Protein AF-A0A9X1SCF2-F1 (afdb_monomer)

Nearest PDB structures (foldseek):
  8i5z-assembly1_A  TM=4.585E-01  e=1.591E+00  Thermodesulfatator indicus DSM 15286
  4zgs-assembly1_B  TM=4.248E-01  e=1.297E+00  Chlamydomonas reinhardtii
  2ch2-assembly2_C  TM=5.578E-01  e=2.745E+00  Anopheles gambiae
  2dld-assembly1_B  TM=4.118E-01  e=4.422E+00  Lactobacillus helveticus

Secondary structure (DSSP, 8-state):
----------------S--HHHHHHHHHT---SS---PPPTT---EEEE-SS-HHHHHHHHHHHHTT-EEEE---TT-GGGSHHHHHHHHHHHHHHHHHTT-

Solvent-accessible surface area (backbone atoms only — not comparable to full-atom values): 6480 Å² total; per-residue (Å²): 138,85,83,81,82,83,77,86,73,81,82,80,72,77,85,62,84,80,53,63,66,60,54,51,52,51,64,76,62,60,67,74,88,75,70,80,82,71,65,62,86,93,58,92,46,80,44,78,39,16,86,70,54,70,69,59,55,53,52,41,53,53,40,32,75,64,68,31,48,71,48,80,32,34,54,40,97,42,15,71,75,22,72,57,22,44,50,52,54,52,52,52,56,52,55,51,59,60,62,74,75,108

pLDDT: mean 80.12, std 17.14, range [39.91, 97.69]

Structure (mmCIF, N/CA/C/O backbone):
data_AF-A0A9X1SCF2-F1
#
_entry.id   AF-A0A9X1SCF2-F1
#
loop_
_atom_site.group_PDB
_atom_site.id
_atom_site.type_symbol
_atom_site.label_atom_id
_atom_site.label_alt_id
_atom_site.label_comp_id
_atom_site.label_asym_id
_atom_site.label_entity_id
_atom_site.label_seq_id
_atom_site.pdbx_PDB_ins_code
_atom_site.Cartn_x
_atom_site.Cartn_y
_atom_site.Cartn_z
_atom_site.occupancy
_atom_site.B_iso_or_equiv
_atom_site.auth_seq_id
_atom_site.auth_comp_id
_atom_site.auth_asym_id
_atom_site.auth_atom_id
_atom_site.pdbx_PDB_model_num
ATOM 1 N N . MET A 1 1 ? 29.477 25.937 5.949 1.00 44.53 1 MET A N 1
ATOM 2 C CA . MET A 1 1 ? 29.591 24.538 6.410 1.00 44.53 1 MET A CA 1
ATOM 3 C C . MET A 1 1 ? 28.871 23.656 5.397 1.00 44.53 1 MET A C 1
ATOM 5 O O . MET A 1 1 ? 27.652 23.573 5.439 1.00 44.53 1 MET A O 1
ATOM 9 N N . ALA A 1 2 ? 29.584 23.130 4.398 1.00 42.50 2 ALA A N 1
ATOM 10 C CA . ALA A 1 2 ? 28.980 22.312 3.344 1.00 42.50 2 ALA A CA 1
ATOM 11 C C . ALA A 1 2 ? 28.832 20.866 3.843 1.00 42.50 2 ALA A C 1
ATOM 13 O O . ALA A 1 2 ? 29.813 20.268 4.277 1.00 42.50 2 ALA A O 1
ATOM 14 N N . GLN A 1 3 ? 27.609 20.327 3.823 1.00 49.91 3 GLN A N 1
ATOM 15 C CA . GLN A 1 3 ? 27.337 18.950 4.238 1.00 49.91 3 GLN A CA 1
ATOM 16 C C . GLN A 1 3 ? 27.816 17.971 3.163 1.00 49.91 3 GLN A C 1
ATOM 18 O O . GLN A 1 3 ? 27.403 18.048 2.006 1.00 49.91 3 GLN A O 1
ATOM 23 N N . GLN A 1 4 ? 28.690 17.047 3.549 1.00 54.72 4 GLN A N 1
ATOM 24 C CA . GLN A 1 4 ? 29.238 16.030 2.663 1.00 54.72 4 GLN A CA 1
ATOM 25 C C . GLN A 1 4 ? 28.231 14.878 2.539 1.00 54.72 4 GLN A C 1
ATOM 27 O O . GLN A 1 4 ? 27.967 14.152 3.496 1.00 54.72 4 GLN A O 1
ATOM 32 N N . ARG A 1 5 ? 27.622 14.737 1.358 1.00 62.22 5 ARG A N 1
ATOM 33 C CA . ARG A 1 5 ? 26.676 13.659 1.046 1.00 62.22 5 ARG A CA 1
ATOM 34 C C . ARG A 1 5 ? 27.455 12.356 0.859 1.00 62.22 5 ARG A C 1
ATOM 36 O O . ARG A 1 5 ? 28.110 12.165 -0.161 1.00 62.22 5 ARG A O 1
ATOM 43 N N . MET A 1 6 ? 27.391 11.472 1.850 1.00 56.50 6 MET A N 1
ATOM 44 C CA . MET A 1 6 ? 27.996 10.144 1.784 1.00 56.50 6 MET A CA 1
ATOM 45 C C . MET A 1 6 ? 27.127 9.241 0.899 1.00 56.50 6 MET A C 1
ATOM 47 O O . MET A 1 6 ? 25.997 8.911 1.251 1.00 56.50 6 MET A O 1
ATOM 51 N N . VAL A 1 7 ? 27.633 8.893 -0.283 1.00 55.66 7 VAL A N 1
ATOM 52 C CA . VAL A 1 7 ? 26.998 7.936 -1.195 1.00 55.66 7 VAL A CA 1
ATOM 53 C C . VAL A 1 7 ? 27.552 6.556 -0.858 1.00 55.66 7 VAL A C 1
ATOM 55 O O . VAL A 1 7 ? 28.739 6.306 -1.049 1.00 55.66 7 VAL A O 1
ATOM 58 N N . PHE A 1 8 ? 26.710 5.670 -0.326 1.00 52.59 8 PHE A N 1
ATOM 59 C CA . PHE A 1 8 ? 27.079 4.274 -0.107 1.00 52.59 8 PHE A CA 1
ATOM 60 C C . PHE A 1 8 ? 26.965 3.521 -1.437 1.00 52.59 8 PHE A C 1
ATOM 62 O O . PHE A 1 8 ? 25.860 3.254 -1.910 1.00 52.59 8 PHE A O 1
ATOM 69 N N . LEU A 1 9 ? 28.105 3.213 -2.056 1.00 45.59 9 LEU A N 1
ATOM 70 C CA . LEU A 1 9 ? 28.178 2.205 -3.111 1.00 45.59 9 LEU A CA 1
ATOM 71 C C . LEU A 1 9 ? 28.283 0.832 -2.430 1.00 45.59 9 LEU A C 1
ATOM 73 O O . LEU A 1 9 ? 29.149 0.679 -1.567 1.00 45.59 9 LEU A O 1
ATOM 77 N N . PRO A 1 10 ? 27.462 -0.170 -2.788 1.00 53.72 10 PRO A N 1
ATOM 78 C CA . PRO A 1 10 ? 27.699 -1.522 -2.309 1.00 53.72 10 PRO A CA 1
ATOM 79 C C . PRO A 1 10 ? 29.048 -2.005 -2.844 1.00 53.72 10 PRO A C 1
ATOM 81 O O . PRO A 1 10 ? 29.314 -1.956 -4.047 1.00 53.72 10 PRO A O 1
ATOM 84 N N . GLU A 1 11 ? 29.904 -2.464 -1.938 1.00 52.38 11 GLU A N 1
ATOM 85 C CA . GLU A 1 11 ? 31.149 -3.134 -2.282 1.00 52.38 11 GLU A CA 1
ATOM 86 C C . GLU A 1 11 ? 30.805 -4.414 -3.058 1.00 52.38 11 GLU A C 1
ATOM 88 O O . GLU A 1 11 ? 30.223 -5.359 -2.521 1.00 52.38 11 GLU A O 1
ATOM 93 N N . VAL A 1 12 ? 31.101 -4.435 -4.360 1.00 56.47 12 VAL A N 1
ATOM 94 C CA . VAL A 1 12 ? 30.962 -5.648 -5.166 1.00 56.47 12 VAL A CA 1
ATOM 95 C C . VAL A 1 12 ? 32.155 -6.529 -4.829 1.00 56.47 12 VAL A C 1
ATOM 97 O O . VAL A 1 12 ? 33.229 -6.391 -5.412 1.00 56.47 12 VAL A O 1
ATOM 100 N N . HIS A 1 13 ? 31.987 -7.420 -3.853 1.00 49.66 13 HIS A N 1
ATOM 101 C CA . HIS A 1 13 ? 33.000 -8.430 -3.583 1.00 49.66 13 HIS A CA 1
ATOM 102 C C . HIS A 1 13 ? 33.220 -9.273 -4.851 1.00 49.66 13 HIS A C 1
ATOM 104 O O . HIS A 1 13 ? 32.237 -9.735 -5.446 1.00 49.66 13 HIS A O 1
ATOM 110 N N . PRO A 1 14 ? 34.477 -9.496 -5.282 1.00 55.09 14 PRO A N 1
ATOM 111 C CA . PRO A 1 14 ? 34.747 -10.396 -6.392 1.00 55.09 14 PRO A 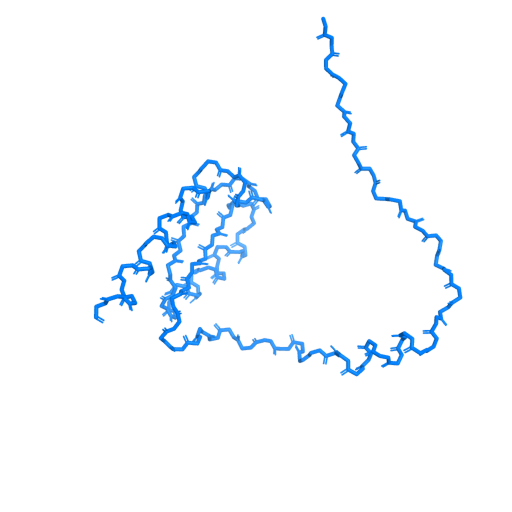CA 1
ATOM 112 C C . PRO A 1 14 ? 34.146 -11.758 -6.053 1.00 55.09 14 PRO A C 1
ATOM 114 O O . PRO A 1 14 ? 34.324 -12.258 -4.939 1.00 55.09 14 PRO A O 1
ATOM 117 N N . ALA A 1 15 ? 33.397 -12.336 -6.993 1.00 60.66 15 ALA A N 1
ATOM 118 C CA . ALA A 1 15 ? 32.804 -13.652 -6.818 1.00 60.66 15 ALA A CA 1
ATOM 119 C C . ALA A 1 15 ? 33.929 -14.664 -6.564 1.00 60.66 15 ALA A C 1
ATOM 121 O O . ALA A 1 15 ? 34.613 -15.101 -7.489 1.00 60.66 15 ALA A O 1
ATOM 122 N N . GLY A 1 16 ? 34.152 -14.999 -5.292 1.00 63.44 16 GLY A N 1
ATOM 123 C CA . GLY A 1 16 ? 35.021 -16.099 -4.907 1.00 63.44 16 GLY A CA 1
ATOM 124 C C . GLY A 1 16 ? 34.540 -17.396 -5.555 1.00 63.44 16 GLY A C 1
ATOM 125 O O . GLY A 1 16 ? 33.385 -17.500 -5.979 1.00 63.44 16 GLY A O 1
ATOM 126 N N . VAL A 1 17 ? 35.437 -18.383 -5.634 1.00 63.44 17 VAL A N 1
ATOM 127 C CA . VAL A 1 17 ? 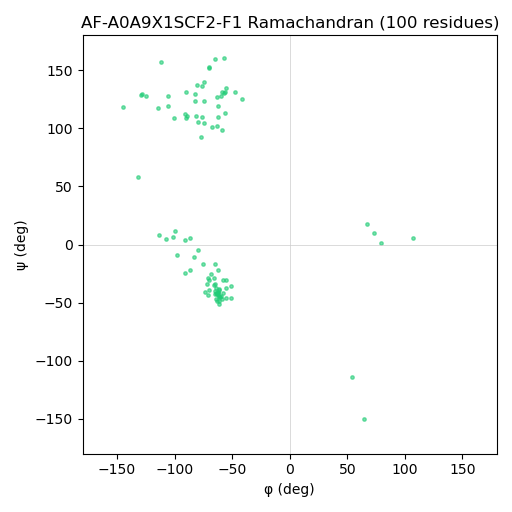35.141 -19.728 -6.148 1.00 63.44 17 VAL A CA 1
ATOM 128 C C . VAL A 1 17 ? 33.776 -20.185 -5.612 1.00 63.44 17 VAL A C 1
ATOM 130 O O . VAL A 1 17 ? 33.581 -20.145 -4.394 1.00 63.44 17 VAL A O 1
ATOM 133 N N . PRO A 1 18 ? 32.818 -20.581 -6.474 1.00 62.72 18 PRO A N 1
ATOM 134 C CA . PRO A 1 18 ? 31.484 -20.944 -6.022 1.00 62.72 18 PRO A CA 1
ATOM 135 C C . PRO A 1 18 ? 31.567 -22.056 -4.976 1.00 62.72 18 PRO A C 1
ATOM 137 O O . PRO A 1 18 ? 31.959 -23.180 -5.290 1.00 62.72 18 PRO A O 1
ATOM 140 N N . ASP A 1 19 ? 31.192 -21.757 -3.729 1.00 80.56 19 ASP A N 1
ATOM 141 C CA . ASP A 1 19 ? 31.043 -22.785 -2.702 1.00 80.56 19 ASP A CA 1
ATOM 142 C C . ASP A 1 19 ? 29.915 -23.723 -3.152 1.00 80.56 19 ASP A C 1
ATOM 144 O O . ASP A 1 19 ? 28.727 -23.405 -3.047 1.00 80.56 19 ASP A O 1
ATOM 148 N N . ALA A 1 20 ? 30.293 -24.890 -3.678 1.00 78.69 20 ALA A N 1
ATOM 149 C CA . ALA A 1 20 ? 29.367 -25.906 -4.161 1.00 78.69 20 ALA A CA 1
ATOM 150 C C . ALA A 1 20 ? 28.354 -26.316 -3.080 1.00 78.69 20 ALA A C 1
ATOM 152 O O . ALA A 1 20 ? 27.199 -26.609 -3.402 1.00 78.69 20 ALA A O 1
ATOM 153 N N . LYS A 1 21 ? 28.742 -26.267 -1.796 1.00 79.31 21 LYS A N 1
ATOM 154 C CA . LYS A 1 21 ? 27.837 -26.531 -0.674 1.00 79.31 21 LYS A CA 1
ATOM 155 C C . LYS A 1 21 ? 26.862 -25.372 -0.469 1.00 79.31 21 LYS A C 1
ATOM 157 O O . LYS A 1 21 ? 25.679 -25.627 -0.258 1.00 79.31 21 LYS A O 1
ATOM 162 N N . ALA A 1 22 ? 27.297 -24.114 -0.576 1.00 79.00 22 ALA A N 1
ATOM 163 C CA . ALA A 1 22 ? 26.387 -22.962 -0.558 1.00 79.00 22 ALA A CA 1
ATOM 164 C C . ALA A 1 22 ? 25.405 -22.984 -1.735 1.00 79.00 22 ALA A C 1
ATOM 166 O O . ALA A 1 22 ? 24.218 -22.732 -1.540 1.00 79.00 22 ALA A O 1
ATOM 167 N N . ALA A 1 23 ? 25.869 -23.333 -2.936 1.00 78.00 23 ALA A N 1
ATOM 168 C CA . ALA A 1 23 ? 25.015 -23.479 -4.110 1.00 78.00 23 ALA A CA 1
ATOM 169 C C . ALA A 1 23 ? 23.988 -24.612 -3.933 1.00 78.00 23 ALA A C 1
ATOM 171 O O . ALA A 1 23 ? 22.814 -24.427 -4.246 1.00 78.00 23 ALA A O 1
ATOM 172 N N . ALA A 1 24 ? 24.396 -25.762 -3.383 1.00 80.88 24 ALA A N 1
ATOM 173 C CA . ALA A 1 24 ? 23.487 -26.862 -3.059 1.00 80.88 24 ALA A CA 1
ATOM 174 C C . ALA A 1 24 ? 22.429 -26.451 -2.020 1.00 80.88 24 ALA A C 1
ATOM 176 O O . ALA A 1 24 ? 21.243 -26.692 -2.236 1.00 80.88 24 ALA A O 1
ATOM 177 N N . ARG A 1 25 ? 22.828 -25.753 -0.946 1.00 80.75 25 ARG A N 1
ATOM 178 C CA . ARG A 1 25 ? 21.893 -25.224 0.064 1.00 80.75 25 ARG A CA 1
ATOM 179 C C . ARG A 1 25 ? 20.873 -24.257 -0.542 1.00 80.75 25 ARG A C 1
ATOM 181 O O . ARG A 1 25 ? 19.689 -24.400 -0.267 1.00 80.75 25 ARG A O 1
ATOM 188 N N . ARG A 1 26 ? 21.297 -23.330 -1.412 1.00 72.31 26 ARG A N 1
ATOM 189 C CA . ARG A 1 26 ? 20.380 -22.389 -2.090 1.00 72.31 26 ARG A CA 1
ATOM 190 C C . ARG A 1 26 ? 19.355 -23.098 -2.972 1.00 72.31 26 ARG A C 1
ATOM 192 O O . ARG A 1 26 ? 18.205 -22.687 -2.995 1.00 72.31 26 ARG A O 1
ATOM 199 N N . ARG A 1 27 ? 19.749 -24.169 -3.672 1.00 75.19 27 ARG A N 1
ATOM 200 C CA . ARG A 1 27 ? 18.819 -24.964 -4.496 1.00 75.19 27 ARG A CA 1
ATOM 201 C C . ARG A 1 27 ? 17.762 -25.677 -3.654 1.00 75.19 27 ARG A C 1
ATOM 203 O O . ARG A 1 27 ? 16.626 -25.770 -4.093 1.00 75.19 27 ARG A O 1
ATOM 210 N N . MET A 1 28 ? 18.115 -26.132 -2.449 1.00 75.00 28 MET A N 1
ATOM 211 C CA . MET A 1 28 ? 17.153 -26.743 -1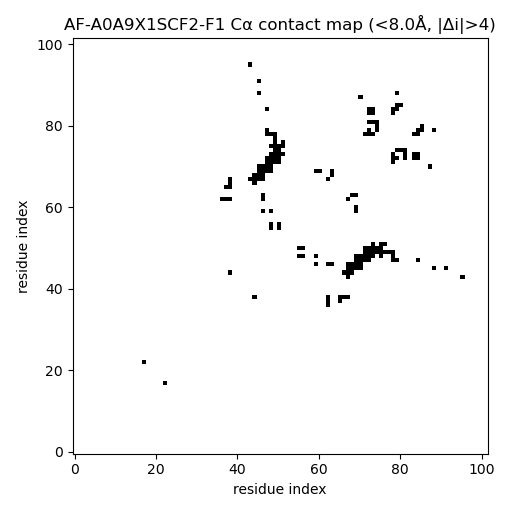.516 1.00 75.00 28 MET A CA 1
ATOM 212 C C . MET A 1 28 ? 16.243 -25.723 -0.821 1.00 75.00 28 MET A C 1
ATOM 214 O O . MET A 1 28 ? 15.218 -26.098 -0.268 1.00 75.00 28 MET A O 1
ATOM 218 N N . GLN A 1 29 ? 16.618 -24.444 -0.840 1.00 79.31 29 GLN A N 1
ATOM 219 C CA . GLN A 1 29 ? 15.831 -23.33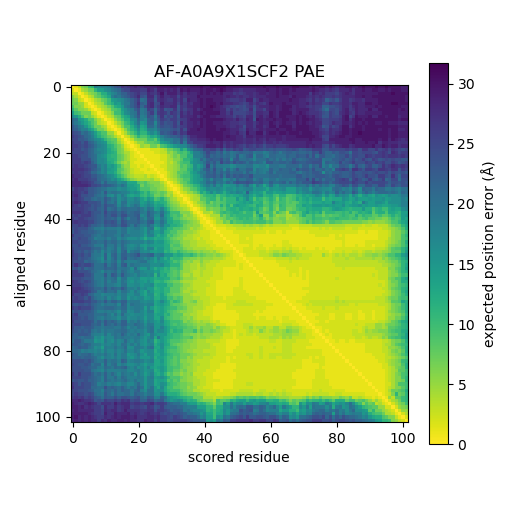8 -0.297 1.00 79.31 29 GLN A CA 1
ATOM 220 C C . GLN A 1 29 ? 15.074 -22.575 -1.383 1.00 79.31 29 GLN A C 1
ATOM 222 O O . GLN A 1 29 ? 14.595 -21.485 -1.098 1.00 79.31 29 GLN A O 1
ATOM 227 N N . ALA A 1 30 ? 15.000 -23.093 -2.616 1.00 67.56 30 ALA A N 1
ATOM 228 C CA . ALA A 1 30 ? 14.248 -22.450 -3.684 1.00 67.56 30 ALA A CA 1
ATOM 229 C C . ALA A 1 30 ? 12.756 -22.521 -3.327 1.00 67.56 30 ALA A C 1
ATOM 231 O O . ALA A 1 30 ? 12.157 -23.589 -3.481 1.00 67.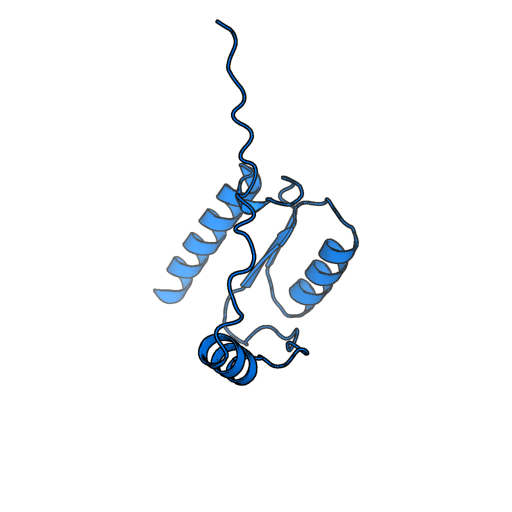56 30 ALA A O 1
ATOM 232 N N . PRO A 1 31 ? 12.153 -21.429 -2.821 1.00 64.69 31 PRO A N 1
ATOM 233 C CA . PRO A 1 31 ? 10.732 -21.433 -2.546 1.00 64.69 31 PRO A CA 1
ATOM 234 C C . PRO A 1 31 ? 9.995 -21.572 -3.886 1.00 64.69 31 PRO A C 1
ATOM 236 O O . PRO A 1 31 ? 10.575 -21.276 -4.943 1.00 64.69 31 PRO A O 1
ATOM 239 N N . PRO A 1 32 ? 8.726 -22.001 -3.874 1.00 69.94 32 PRO A N 1
ATOM 240 C CA . PRO A 1 32 ? 7.883 -21.912 -5.057 1.00 69.94 32 PRO A CA 1
ATOM 241 C C . PRO A 1 32 ? 7.993 -20.507 -5.662 1.00 69.94 32 PRO A C 1
ATOM 243 O O . PRO A 1 32 ? 7.928 -19.510 -4.943 1.00 69.94 32 PRO A O 1
ATOM 246 N N . ARG A 1 33 ? 8.215 -20.422 -6.980 1.00 66.38 33 ARG A N 1
ATOM 247 C CA . ARG A 1 33 ? 8.250 -19.123 -7.678 1.00 66.38 33 ARG A CA 1
ATOM 248 C C . ARG A 1 33 ? 6.876 -18.463 -7.717 1.00 66.38 33 ARG A C 1
ATOM 250 O O . ARG A 1 33 ? 6.790 -17.247 -7.829 1.00 66.38 33 ARG A O 1
ATOM 257 N N . GLU A 1 34 ? 5.833 -19.278 -7.644 1.00 75.81 34 GLU A N 1
ATOM 258 C CA . GLU A 1 34 ? 4.448 -18.848 -7.564 1.00 75.81 34 GLU A CA 1
ATOM 259 C C . GLU A 1 34 ? 4.095 -18.677 -6.087 1.00 75.81 34 GLU A C 1
ATOM 261 O O . GLU A 1 34 ? 4.049 -19.648 -5.330 1.00 75.81 34 GLU A O 1
ATOM 266 N N . ALA A 1 35 ? 3.906 -17.427 -5.670 1.00 67.88 35 ALA A N 1
ATOM 267 C CA . ALA A 1 35 ? 3.374 -17.116 -4.354 1.00 67.88 35 ALA A CA 1
ATOM 268 C C . ALA A 1 35 ? 1.844 -17.037 -4.453 1.00 67.88 35 ALA A C 1
ATOM 270 O O . ALA A 1 35 ? 1.34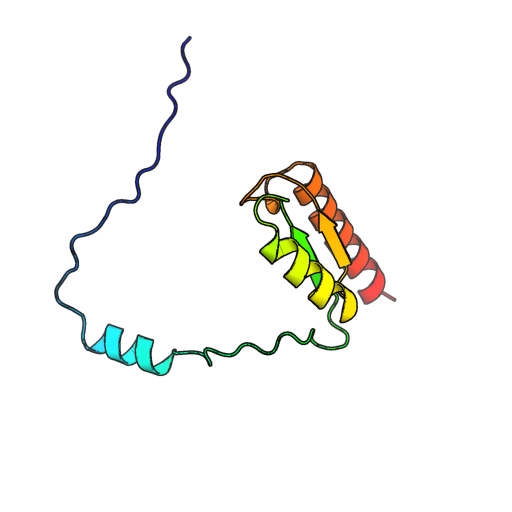2 -16.346 -5.346 1.00 67.88 35 ALA A O 1
ATOM 271 N N . PRO A 1 36 ? 1.093 -17.701 -3.559 1.00 69.12 36 PRO A N 1
ATOM 272 C CA . PRO A 1 36 ? -0.332 -17.437 -3.448 1.00 69.12 36 PRO A CA 1
ATOM 273 C C . PRO A 1 36 ? -0.520 -15.961 -3.080 1.00 69.12 36 PRO A C 1
ATOM 275 O O . PRO A 1 36 ? 0.095 -15.467 -2.137 1.00 69.12 36 PRO A O 1
ATOM 278 N N . LEU A 1 37 ? -1.345 -15.253 -3.852 1.00 67.31 37 LEU A N 1
ATOM 279 C CA . LEU A 1 37 ? -1.667 -13.843 -3.606 1.00 67.31 37 LEU A CA 1
ATOM 280 C C . LEU A 1 37 ? -2.848 -13.678 -2.632 1.00 67.31 37 LEU A C 1
ATOM 282 O O . LEU A 1 37 ? -3.323 -12.570 -2.408 1.00 67.31 37 LEU A O 1
ATOM 286 N N . GLU A 1 38 ? -3.339 -14.778 -2.067 1.00 70.44 38 GLU A N 1
ATOM 287 C CA . GLU A 1 38 ? -4.395 -14.764 -1.063 1.00 70.44 38 GLU A CA 1
ATOM 288 C C . GLU A 1 38 ? -3.831 -14.334 0.295 1.00 70.44 38 GLU A C 1
ATOM 290 O O . GLU A 1 38 ? -2.771 -14.794 0.726 1.00 70.44 38 GLU A O 1
ATOM 295 N N . ILE A 1 39 ? -4.556 -13.462 0.993 1.00 72.50 39 ILE A N 1
ATOM 296 C CA . ILE A 1 39 ? -4.245 -13.123 2.382 1.00 72.50 39 ILE A CA 1
ATOM 297 C C . ILE A 1 39 ? -4.671 -14.282 3.281 1.00 72.50 39 ILE A C 1
ATOM 299 O O . ILE A 1 39 ? -5.738 -14.868 3.096 1.00 72.50 39 ILE A O 1
ATOM 303 N N . VAL A 1 40 ? -3.850 -14.591 4.290 1.00 74.56 40 VAL A N 1
ATOM 304 C CA . VAL A 1 40 ? -4.194 -15.579 5.318 1.00 74.56 40 VAL A CA 1
ATOM 305 C C . VAL A 1 40 ? -5.437 -15.095 6.079 1.00 74.56 40 VAL A C 1
ATOM 307 O O . VAL A 1 40 ? -5.374 -14.043 6.724 1.00 74.56 40 VAL A O 1
ATOM 310 N N . PRO A 1 41 ? -6.557 -15.842 6.056 1.00 76.75 41 PRO A N 1
ATOM 311 C CA . PRO A 1 41 ? -7.769 -15.434 6.754 1.00 76.75 41 PRO A CA 1
ATOM 312 C C . PRO A 1 41 ? -7.513 -15.175 8.242 1.00 76.75 41 PRO A C 1
ATOM 314 O O . PRO A 1 41 ? -6.854 -15.963 8.919 1.00 76.75 41 PRO A O 1
ATOM 317 N N . GLY A 1 42 ? -8.046 -14.066 8.756 1.00 77.56 42 GLY A N 1
ATOM 318 C CA . GLY A 1 42 ? -7.912 -13.688 10.165 1.00 77.56 42 GLY A CA 1
ATOM 319 C C . GLY A 1 42 ? -6.573 -13.050 10.549 1.00 77.56 42 GLY A C 1
ATOM 320 O O . GLY A 1 42 ? -6.410 -12.697 11.714 1.00 77.56 42 GLY A O 1
ATOM 321 N N . VAL A 1 43 ? -5.637 -12.858 9.608 1.00 87.12 43 VAL A N 1
ATOM 322 C CA . VAL A 1 43 ? -4.392 -12.110 9.843 1.00 87.12 43 VAL A CA 1
ATOM 323 C C . VAL A 1 43 ? -4.531 -10.693 9.279 1.00 87.12 43 VAL A C 1
ATOM 325 O O . VAL A 1 43 ? -4.531 -10.517 8.056 1.00 87.12 43 VAL A O 1
ATOM 328 N N . PRO A 1 44 ? -4.627 -9.659 10.134 1.00 91.38 44 PRO A N 1
ATOM 329 C CA . PRO A 1 44 ? -4.675 -8.280 9.675 1.00 91.38 44 PRO A CA 1
ATOM 330 C C . PRO A 1 44 ? -3.444 -7.953 8.837 1.00 91.38 44 PRO A C 1
ATOM 332 O O . PRO A 1 44 ? -2.310 -8.198 9.252 1.00 91.38 44 PRO A O 1
ATOM 335 N N . THR A 1 45 ? -3.676 -7.378 7.660 1.00 93.25 45 THR A N 1
ATOM 336 C CA . THR A 1 45 ? -2.626 -7.067 6.688 1.00 93.25 45 THR A CA 1
ATOM 337 C C . THR A 1 45 ? -2.739 -5.612 6.243 1.00 93.25 45 THR A C 1
ATOM 339 O O . THR A 1 45 ? -3.808 -5.178 5.817 1.00 93.25 45 THR A O 1
ATOM 342 N N . LEU A 1 46 ? -1.625 -4.878 6.320 1.00 95.94 46 LEU A N 1
ATOM 343 C CA . LEU A 1 46 ? -1.468 -3.531 5.773 1.00 95.94 46 LEU A CA 1
ATOM 344 C C . LEU A 1 46 ? -0.598 -3.588 4.515 1.00 95.94 46 LEU A C 1
ATOM 346 O O . LEU A 1 46 ? 0.523 -4.097 4.553 1.00 95.94 46 LEU A O 1
ATOM 350 N N . VAL A 1 47 ? -1.089 -3.008 3.424 1.00 95.94 47 VAL A N 1
ATOM 351 C CA . VAL A 1 47 ? -0.346 -2.761 2.188 1.00 95.94 47 VAL A CA 1
ATOM 352 C C . VAL A 1 47 ? -0.024 -1.274 2.106 1.00 95.94 47 VAL A C 1
ATOM 354 O O . VAL A 1 47 ? -0.919 -0.432 2.067 1.00 95.94 47 VAL A O 1
ATOM 357 N N . LEU A 1 48 ? 1.266 -0.950 2.070 1.00 97.69 48 LEU A N 1
ATOM 358 C CA . LEU A 1 48 ? 1.757 0.423 2.010 1.00 97.69 48 LEU A CA 1
ATOM 359 C C . LEU A 1 48 ? 2.462 0.660 0.672 1.00 97.69 48 LEU A C 1
ATOM 361 O O . LEU A 1 48 ? 3.478 0.021 0.393 1.00 97.69 48 LEU A O 1
ATOM 365 N N . THR A 1 49 ? 1.944 1.574 -0.148 1.00 97.69 49 THR A N 1
ATOM 366 C CA . THR A 1 49 ? 2.535 1.908 -1.454 1.00 97.69 49 THR A CA 1
ATOM 367 C C . THR A 1 49 ? 3.110 3.316 -1.474 1.00 97.69 49 THR A C 1
ATOM 369 O O . THR A 1 49 ? 2.741 4.175 -0.672 1.00 97.69 49 THR A O 1
ATOM 372 N N . GLY A 1 50 ? 4.061 3.546 -2.384 1.00 96.75 50 GLY A N 1
ATOM 373 C CA . GLY A 1 50 ? 4.747 4.831 -2.506 1.00 96.75 50 GLY A CA 1
ATOM 374 C C . GLY A 1 50 ? 4.480 5.614 -3.784 1.00 96.75 50 GLY A C 1
ATOM 375 O O . GLY A 1 50 ? 5.153 6.621 -4.004 1.00 96.75 50 GLY A O 1
ATOM 376 N N . GLY A 1 51 ? 3.529 5.171 -4.618 1.00 94.00 51 GLY A N 1
ATOM 377 C CA . GLY A 1 51 ? 3.067 5.911 -5.796 1.00 94.00 51 GLY A CA 1
ATOM 378 C C . GLY A 1 51 ? 4.088 6.065 -6.928 1.00 94.00 51 GLY A C 1
ATOM 379 O O . GLY A 1 51 ? 3.930 6.955 -7.757 1.00 94.00 51 GLY A O 1
ATOM 380 N N . TRP A 1 52 ? 5.152 5.252 -6.958 1.00 93.06 52 TRP A N 1
ATOM 381 C CA . TRP A 1 52 ? 6.243 5.393 -7.937 1.00 93.06 52 TRP A CA 1
ATOM 382 C C . TRP A 1 52 ? 6.063 4.588 -9.224 1.00 93.06 52 TRP A C 1
ATOM 384 O O . TRP A 1 52 ? 6.650 4.944 -10.240 1.00 93.06 52 TRP A O 1
ATOM 394 N N . GLU A 1 53 ? 5.291 3.505 -9.180 1.00 94.19 53 GLU A N 1
ATOM 395 C CA . GLU A 1 53 ? 5.107 2.591 -10.304 1.00 94.19 53 GLU A CA 1
ATOM 396 C C . GLU A 1 53 ? 3.659 2.062 -10.279 1.00 94.19 53 GLU A C 1
ATOM 398 O O . GLU A 1 53 ? 3.276 1.425 -9.288 1.00 94.19 53 GLU A O 1
ATOM 403 N N . PRO A 1 54 ? 2.850 2.333 -11.326 1.00 95.06 54 PRO A N 1
ATOM 404 C CA . PRO A 1 54 ? 1.438 1.948 -11.395 1.00 95.06 54 PRO A CA 1
ATOM 405 C C . PRO A 1 54 ? 1.159 0.475 -11.092 1.00 95.06 54 PRO A C 1
ATOM 407 O O . PRO A 1 54 ? 0.168 0.173 -10.428 1.00 95.06 54 PRO A O 1
ATOM 410 N N . LEU A 1 55 ? 2.057 -0.432 -11.493 1.00 94.75 55 LEU A N 1
ATOM 411 C CA . LEU A 1 55 ? 1.903 -1.865 -11.233 1.00 94.75 55 LEU A CA 1
ATOM 412 C C . LEU A 1 55 ? 1.717 -2.185 -9.739 1.00 94.75 55 LEU A C 1
ATOM 414 O O . LEU A 1 55 ? 0.937 -3.069 -9.389 1.00 94.75 55 LEU A O 1
ATOM 418 N N . TYR A 1 56 ? 2.400 -1.478 -8.832 1.00 93.44 56 TYR A N 1
ATOM 419 C CA . TYR A 1 56 ? 2.232 -1.744 -7.398 1.00 93.44 56 TYR A CA 1
ATOM 420 C C . TYR A 1 56 ? 0.877 -1.288 -6.871 1.00 93.44 56 TYR A C 1
ATOM 422 O O . TYR A 1 56 ? 0.364 -1.897 -5.936 1.00 93.44 56 TYR A O 1
ATOM 430 N N . GLU A 1 57 ? 0.284 -0.257 -7.471 1.00 95.12 57 GLU A N 1
ATOM 431 C CA . GLU A 1 57 ? -1.058 0.190 -7.099 1.00 95.12 57 GLU A CA 1
ATOM 432 C C . GLU A 1 57 ? -2.121 -0.810 -7.581 1.00 95.12 57 GLU A C 1
ATOM 434 O O . GLU A 1 57 ? -3.092 -1.058 -6.868 1.00 95.12 57 GLU A O 1
ATOM 439 N N . GLU A 1 58 ? -1.912 -1.466 -8.728 1.00 95.00 58 GLU A N 1
ATOM 440 C CA . GLU A 1 58 ? -2.765 -2.574 -9.186 1.00 95.00 58 GLU A CA 1
ATOM 441 C C . GLU A 1 58 ? -2.694 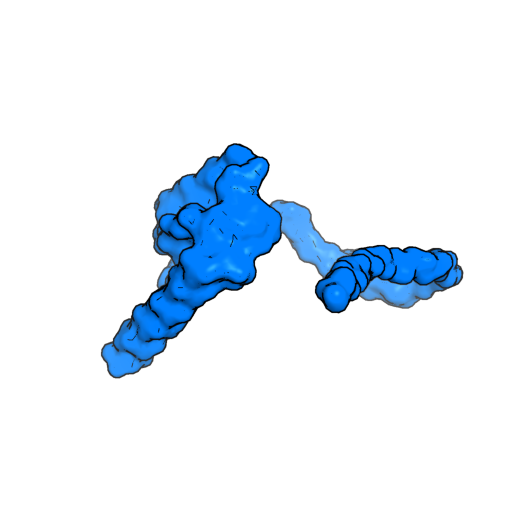-3.778 -8.237 1.00 95.00 58 GLU A C 1
ATOM 443 O O . GLU A 1 58 ? -3.725 -4.311 -7.817 1.00 95.00 58 GLU A O 1
ATOM 448 N N . VAL A 1 59 ? -1.482 -4.179 -7.834 1.00 92.69 59 VAL A N 1
ATOM 449 C CA . VAL A 1 59 ? -1.288 -5.257 -6.850 1.00 92.69 59 VAL A CA 1
ATOM 450 C C . VAL A 1 59 ? -1.909 -4.881 -5.503 1.00 92.69 59 VAL A C 1
ATOM 452 O O . VAL A 1 59 ? -2.559 -5.713 -4.868 1.00 92.69 59 VAL A O 1
ATOM 455 N N . ALA A 1 60 ? -1.768 -3.629 -5.067 1.00 94.25 60 ALA A N 1
ATOM 456 C CA . ALA A 1 60 ? -2.378 -3.155 -3.831 1.00 94.25 60 ALA A CA 1
ATOM 457 C C . ALA A 1 60 ? -3.910 -3.163 -3.897 1.00 94.25 60 ALA A C 1
ATOM 459 O O . ALA A 1 60 ? -4.556 -3.586 -2.937 1.00 94.25 60 ALA A O 1
ATOM 460 N N . ALA A 1 61 ? -4.499 -2.784 -5.035 1.00 94.75 61 ALA A N 1
ATOM 461 C CA . ALA A 1 61 ? -5.938 -2.882 -5.257 1.00 94.75 61 ALA A CA 1
ATOM 462 C C . ALA A 1 61 ? -6.425 -4.339 -5.192 1.00 94.75 61 ALA A C 1
ATOM 464 O O . ALA A 1 61 ? -7.450 -4.617 -4.563 1.00 94.75 61 ALA A O 1
ATOM 465 N N . PHE A 1 62 ? -5.669 -5.277 -5.773 1.00 92.44 62 PHE A N 1
ATOM 466 C CA . PHE A 1 62 ? -5.960 -6.705 -5.657 1.00 92.44 62 PHE A CA 1
ATOM 467 C C . PHE A 1 62 ? -5.910 -7.176 -4.194 1.00 92.44 62 PHE A C 1
ATOM 469 O O . PHE A 1 62 ? -6.883 -7.744 -3.702 1.00 92.44 62 PHE A O 1
ATOM 476 N N . LEU A 1 63 ? -4.837 -6.883 -3.456 1.00 91.62 63 LEU A N 1
ATOM 477 C CA . LEU A 1 63 ? -4.699 -7.305 -2.055 1.00 91.62 63 LEU A CA 1
ATOM 478 C C . LEU A 1 63 ? -5.764 -6.669 -1.150 1.00 91.62 63 LEU A C 1
ATOM 480 O O . LEU A 1 63 ? -6.331 -7.342 -0.287 1.00 91.62 63 LEU A O 1
ATOM 484 N N . LYS A 1 64 ? -6.127 -5.407 -1.393 1.00 93.31 64 LYS A N 1
ATOM 485 C CA . LYS A 1 64 ? -7.256 -4.754 -0.721 1.00 93.31 64 LYS A CA 1
ATOM 486 C C . LYS A 1 64 ? -8.562 -5.520 -0.938 1.00 93.31 64 LYS A C 1
ATOM 488 O O . LYS A 1 64 ? -9.321 -5.706 0.009 1.00 93.31 64 LYS A O 1
ATOM 493 N N . SER A 1 65 ? -8.811 -6.017 -2.154 1.00 91.12 65 SER A N 1
ATOM 494 C CA . SER A 1 65 ? -10.007 -6.824 -2.445 1.00 91.12 65 SER A CA 1
ATOM 495 C C . SER A 1 65 ? -10.065 -8.139 -1.650 1.00 91.12 65 SER A C 1
ATOM 497 O O . SER A 1 65 ? -11.152 -8.657 -1.410 1.00 91.12 65 SER A O 1
ATOM 499 N N . THR A 1 66 ? -8.917 -8.634 -1.176 1.00 88.62 66 THR A N 1
ATOM 500 C CA . THR A 1 66 ? -8.810 -9.830 -0.319 1.00 88.62 66 THR A CA 1
ATOM 501 C C . THR A 1 66 ? -8.868 -9.532 1.187 1.00 88.62 66 THR A C 1
ATOM 503 O O . THR A 1 66 ? -8.753 -10.450 1.996 1.00 88.62 66 THR A O 1
ATOM 506 N N . GLY A 1 67 ? -9.079 -8.269 1.581 1.00 89.06 67 GLY A N 1
ATOM 507 C CA . GLY A 1 67 ? -9.2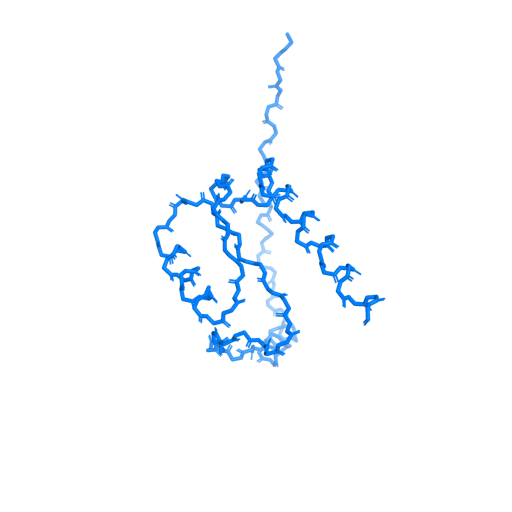77 -7.856 2.976 1.00 89.06 67 GLY A CA 1
ATOM 508 C C . GLY A 1 67 ? -8.109 -7.103 3.619 1.00 89.06 67 GLY A C 1
ATOM 509 O O . GLY A 1 67 ? -8.184 -6.801 4.809 1.00 89.06 67 GLY A O 1
ATOM 510 N N . ALA A 1 68 ? -7.049 -6.773 2.872 1.00 92.75 68 ALA A N 1
ATOM 511 C CA . ALA A 1 68 ? -6.021 -5.864 3.378 1.00 92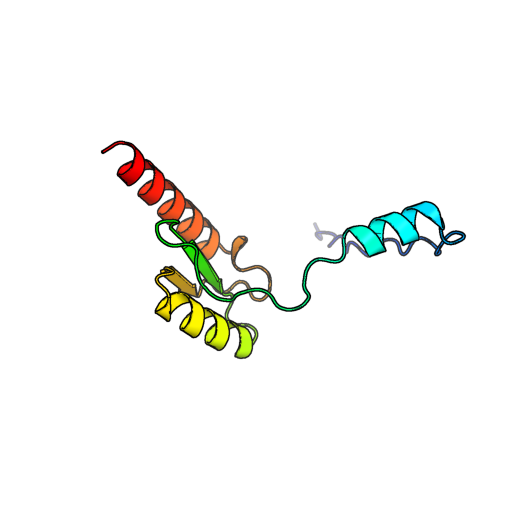.75 68 ALA A CA 1
ATOM 512 C C . ALA A 1 68 ? -6.528 -4.421 3.491 1.00 92.75 68 ALA A C 1
ATOM 514 O O . ALA A 1 68 ? -7.352 -3.952 2.702 1.00 92.75 68 ALA A O 1
ATOM 515 N N . GLU A 1 69 ? -5.926 -3.681 4.415 1.00 95.44 69 GLU A N 1
ATOM 516 C CA . GLU A 1 69 ? -5.932 -2.223 4.391 1.00 95.44 69 GLU A CA 1
ATOM 517 C C . GLU A 1 69 ? -4.869 -1.727 3.399 1.00 95.44 69 GLU A C 1
ATOM 519 O O . GLU A 1 69 ? -3.761 -2.259 3.364 1.00 95.44 69 GLU A O 1
ATOM 524 N N . HIS A 1 70 ? -5.184 -0.713 2.588 1.00 96.44 70 HIS A N 1
ATOM 525 C CA . HIS A 1 70 ? -4.233 -0.111 1.644 1.00 96.44 70 HIS A CA 1
ATOM 526 C C . HIS A 1 70 ? -4.120 1.393 1.869 1.00 96.44 70 HIS A C 1
ATOM 528 O O . HIS A 1 70 ? -5.132 2.097 1.856 1.00 96.44 70 HIS A O 1
ATOM 534 N N . ILE A 1 71 ? -2.881 1.867 2.028 1.00 97.56 71 ILE A N 1
ATOM 535 C CA . ILE A 1 71 ? -2.529 3.281 2.169 1.00 97.56 71 ILE A CA 1
ATOM 536 C C . ILE A 1 71 ? -1.430 3.637 1.157 1.00 97.56 71 ILE A C 1
ATOM 538 O O . ILE A 1 71 ? -0.385 2.986 1.100 1.00 97.56 71 ILE A O 1
ATOM 542 N N . GLY A 1 72 ? -1.647 4.710 0.393 1.00 96.56 72 GLY A N 1
ATOM 543 C CA . GLY A 1 72 ? -0.612 5.347 -0.423 1.00 96.56 72 GLY A CA 1
ATOM 544 C C . GLY A 1 72 ? 0.110 6.430 0.380 1.00 96.56 72 GLY A C 1
ATOM 545 O O . GLY A 1 72 ? -0.466 7.478 0.652 1.00 96.56 72 GLY A O 1
ATOM 546 N N . ALA A 1 73 ? 1.363 6.183 0.758 1.00 96.25 73 ALA A N 1
ATOM 547 C CA . ALA A 1 73 ? 2.140 7.026 1.675 1.00 96.25 73 ALA A CA 1
ATOM 548 C C . ALA A 1 73 ? 3.256 7.844 0.998 1.00 96.25 73 ALA A C 1
ATOM 550 O O . ALA A 1 73 ? 4.053 8.498 1.677 1.00 96.25 73 ALA A O 1
ATOM 551 N N . GLY A 1 74 ? 3.356 7.798 -0.333 1.00 93.69 74 GLY A N 1
ATOM 552 C CA . GLY A 1 74 ? 4.445 8.449 -1.066 1.00 93.69 74 GLY A CA 1
ATOM 553 C C . GLY A 1 74 ? 5.814 7.840 -0.729 1.00 93.69 74 GLY A C 1
ATOM 554 O O . GLY A 1 74 ? 5.932 6.656 -0.451 1.00 93.69 74 GLY A O 1
ATOM 555 N N . GLY A 1 75 ? 6.898 8.616 -0.786 1.00 91.00 75 GLY A N 1
ATOM 556 C CA . GLY A 1 75 ? 8.240 8.090 -0.466 1.00 91.00 75 GLY A CA 1
ATOM 557 C C . GLY A 1 75 ? 8.844 7.164 -1.537 1.00 91.00 75 GLY A C 1
ATOM 558 O O . GLY A 1 75 ? 9.907 6.576 -1.330 1.00 91.00 75 GLY A O 1
ATOM 559 N N . ASN A 1 76 ? 8.220 7.079 -2.714 1.00 92.81 76 ASN A N 1
ATOM 560 C CA . ASN A 1 76 ? 8.660 6.291 -3.860 1.00 92.81 76 ASN A CA 1
ATOM 561 C C . ASN A 1 76 ? 8.895 4.805 -3.528 1.00 92.81 76 ASN A C 1
ATOM 563 O O . ASN A 1 76 ? 7.970 4.077 -3.192 1.00 92.81 76 ASN A O 1
ATOM 567 N N . HIS A 1 77 ? 10.146 4.349 -3.611 1.00 95.75 77 HIS A N 1
ATOM 568 C CA . HIS A 1 77 ? 10.546 2.976 -3.310 1.00 95.75 77 HIS A CA 1
ATOM 569 C C . HIS A 1 77 ? 10.678 2.706 -1.800 1.00 95.75 77 HIS A C 1
ATOM 571 O O . HIS A 1 77 ? 10.953 1.572 -1.412 1.00 95.75 77 HIS A O 1
ATOM 577 N N . ARG A 1 78 ? 10.528 3.733 -0.946 1.00 95.44 78 ARG A N 1
ATOM 578 C CA . ARG A 1 78 ? 10.626 3.626 0.521 1.00 95.44 78 ARG A CA 1
ATOM 579 C C . ARG A 1 78 ? 9.454 4.315 1.236 1.00 95.44 78 ARG A C 1
ATOM 581 O O . ARG A 1 78 ? 9.687 5.211 2.049 1.00 95.44 78 ARG A O 1
ATOM 588 N N . PRO A 1 79 ? 8.198 3.915 0.967 1.00 96.56 79 PRO A N 1
ATOM 589 C CA . PRO A 1 79 ? 7.036 4.489 1.643 1.00 96.56 79 PRO A CA 1
ATOM 590 C C . PRO A 1 79 ? 7.095 4.340 3.168 1.00 96.56 79 PRO A C 1
ATOM 592 O O . PRO A 1 79 ? 6.650 5.221 3.884 1.00 96.56 79 PRO A O 1
ATOM 595 N N . GLN A 1 80 ? 7.724 3.287 3.694 1.00 96.56 80 GLN A N 1
ATOM 596 C CA . GLN A 1 80 ? 7.887 3.068 5.137 1.00 96.56 80 GLN A CA 1
ATOM 597 C C . GLN A 1 80 ? 8.755 4.116 5.852 1.00 96.56 80 GLN A C 1
ATOM 599 O O . GLN A 1 80 ? 8.734 4.196 7.081 1.00 96.56 80 GLN A O 1
ATOM 604 N N . ASP A 1 81 ? 9.543 4.891 5.104 1.00 96.62 81 ASP A N 1
ATOM 605 C CA . ASP A 1 81 ? 10.398 5.938 5.660 1.00 96.62 81 ASP A CA 1
ATOM 606 C C . ASP A 1 81 ? 9.765 7.331 5.558 1.00 96.62 81 ASP A C 1
ATOM 608 O O . ASP A 1 81 ? 10.293 8.270 6.161 1.00 96.62 81 ASP A O 1
ATOM 612 N N . SER A 1 82 ? 8.645 7.485 4.836 1.00 96.00 82 SER A N 1
ATOM 613 C CA . SER A 1 82 ? 7.906 8.748 4.826 1.00 96.00 82 SER A CA 1
ATOM 614 C C . SER A 1 82 ? 7.219 8.979 6.179 1.00 96.00 82 SER A C 1
ATOM 616 O O . SER A 1 82 ? 6.893 8.015 6.881 1.00 96.00 82 SER A O 1
ATOM 618 N N . PRO A 1 83 ? 7.001 10.242 6.587 1.00 96.69 83 PRO A N 1
ATOM 619 C CA . PRO A 1 83 ? 6.206 10.549 7.774 1.00 96.69 83 PRO A CA 1
ATOM 620 C C . PRO A 1 83 ? 4.843 9.844 7.761 1.00 96.69 83 PRO A C 1
ATOM 622 O O . PRO A 1 83 ? 4.485 9.190 8.739 1.00 96.69 83 PRO A O 1
ATOM 625 N N . GLU A 1 84 ? 4.153 9.889 6.622 1.00 96.56 84 GLU A N 1
ATOM 626 C CA . GLU A 1 84 ? 2.834 9.295 6.410 1.00 96.56 84 GLU A CA 1
ATOM 627 C C . GLU A 1 84 ? 2.882 7.767 6.542 1.00 96.56 84 GLU A C 1
ATOM 629 O O . GLU A 1 84 ? 2.019 7.156 7.171 1.00 96.56 84 GLU A O 1
ATOM 634 N N . GLY A 1 85 ? 3.922 7.131 5.998 1.00 97.12 85 GLY A N 1
ATOM 635 C CA . GLY A 1 85 ? 4.090 5.685 6.085 1.00 97.12 85 GLY A CA 1
ATOM 636 C C . GLY A 1 85 ? 4.422 5.216 7.495 1.00 97.12 85 GLY A C 1
ATOM 637 O O . GLY A 1 85 ? 3.893 4.205 7.958 1.00 97.12 85 GLY A O 1
ATOM 638 N N . ARG A 1 86 ? 5.255 5.972 8.219 1.00 97.69 86 ARG A N 1
ATOM 639 C CA . ARG A 1 86 ? 5.562 5.691 9.629 1.00 97.69 86 ARG A CA 1
ATOM 640 C C . ARG A 1 86 ? 4.319 5.812 10.504 1.00 97.69 86 ARG A C 1
ATOM 642 O O . ARG A 1 86 ? 4.119 4.961 11.369 1.00 97.69 86 ARG A O 1
ATOM 649 N N . GLU A 1 87 ? 3.502 6.837 10.278 1.00 97.69 87 GLU A N 1
ATOM 650 C CA . GLU A 1 87 ? 2.237 7.037 10.987 1.00 97.69 87 GLU A CA 1
ATOM 651 C C . GLU A 1 87 ? 1.256 5.891 10.709 1.00 97.69 87 GLU A C 1
ATOM 653 O O . GLU A 1 87 ? 0.756 5.276 11.651 1.00 97.69 87 GLU A O 1
ATOM 658 N N . ALA A 1 88 ? 1.069 5.525 9.438 1.00 97.31 88 ALA A N 1
ATOM 659 C CA . ALA A 1 88 ? 0.215 4.410 9.030 1.00 97.31 88 ALA A CA 1
ATOM 660 C C . ALA A 1 88 ? 0.612 3.088 9.708 1.00 97.31 88 ALA A C 1
ATOM 662 O O . ALA A 1 88 ? -0.233 2.387 10.267 1.00 97.31 88 ALA A O 1
ATOM 663 N N . ILE A 1 89 ? 1.911 2.767 9.729 1.00 96.81 89 ILE A N 1
ATOM 664 C CA . ILE A 1 89 ? 2.423 1.558 10.390 1.00 96.81 89 ILE A CA 1
ATOM 665 C C . ILE A 1 89 ? 2.127 1.591 11.897 1.00 96.81 89 ILE A C 1
ATOM 667 O O . ILE A 1 89 ? 1.686 0.591 12.465 1.00 96.81 89 ILE A O 1
ATOM 671 N N . GLN A 1 90 ? 2.354 2.725 12.564 1.00 97.19 90 GLN A N 1
ATOM 672 C CA . GLN A 1 90 ? 2.099 2.855 14.003 1.00 97.19 90 GLN A CA 1
ATOM 673 C C . GLN A 1 90 ? 0.611 2.729 14.342 1.00 97.19 90 GLN A C 1
ATOM 675 O O . GLN A 1 90 ? 0.264 2.033 15.302 1.00 97.19 90 GLN A O 1
ATOM 680 N N . ALA A 1 91 ? -0.259 3.360 13.552 1.00 96.25 91 ALA A N 1
ATOM 681 C CA . ALA A 1 91 ? -1.705 3.282 13.717 1.00 96.25 91 ALA A CA 1
ATOM 682 C C . ALA A 1 91 ? -2.199 1.838 13.557 1.00 96.25 91 ALA A C 1
ATOM 684 O O . ALA A 1 91 ? -2.877 1.314 14.444 1.00 96.25 91 ALA A O 1
ATOM 685 N N . PHE A 1 92 ? -1.766 1.162 12.491 1.00 96.06 92 PHE A N 1
ATOM 686 C CA . PHE A 1 92 ? -2.126 -0.224 12.211 1.00 96.06 92 PHE A CA 1
ATOM 687 C C . PHE A 1 92 ? -1.711 -1.177 13.345 1.00 96.06 92 PHE A C 1
ATOM 689 O O . PHE A 1 92 ? -2.518 -1.963 13.848 1.00 96.06 92 PHE A O 1
ATOM 696 N N . LEU A 1 93 ? -0.468 -1.059 13.828 1.00 94.44 93 LEU A N 1
ATOM 697 C CA . LEU A 1 93 ? 0.036 -1.875 14.939 1.00 94.44 93 LEU A CA 1
ATOM 698 C C . LEU A 1 93 ? -0.689 -1.596 16.264 1.00 94.44 93 LEU A C 1
ATOM 700 O O . LEU A 1 93 ? -0.858 -2.507 17.079 1.00 94.44 93 LEU A O 1
ATOM 704 N N . SER A 1 94 ? -1.106 -0.351 16.496 1.00 94.06 94 SER A N 1
ATOM 705 C CA . SER A 1 94 ? -1.848 0.031 17.701 1.00 94.06 94 SER A CA 1
ATOM 706 C C . SER A 1 94 ? -3.271 -0.529 17.680 1.00 94.06 94 SER A C 1
ATOM 708 O O . SER A 1 94 ? -3.715 -1.102 18.676 1.00 94.06 94 SER A O 1
ATOM 710 N N . GLY A 1 95 ? -3.952 -0.449 16.531 1.00 84.50 95 GLY A N 1
ATOM 711 C CA . GLY A 1 95 ? -5.278 -1.038 16.330 1.00 84.50 95 GLY A CA 1
ATOM 712 C C . GLY A 1 95 ? -5.279 -2.559 16.497 1.00 84.50 95 GLY A C 1
ATOM 713 O O . GLY A 1 95 ? -6.164 -3.110 17.151 1.00 84.50 95 GLY A O 1
ATOM 714 N N . PHE A 1 96 ? -4.231 -3.236 16.013 1.00 78.75 96 PHE A N 1
ATOM 715 C CA . PHE A 1 96 ? -4.076 -4.682 16.183 1.00 78.75 96 PHE A CA 1
ATOM 716 C C . PHE A 1 96 ? -4.007 -5.106 17.658 1.00 78.75 96 PHE A C 1
ATOM 718 O O . PHE A 1 96 ? -4.683 -6.044 18.081 1.00 78.75 96 PHE A O 1
ATOM 725 N N . ARG A 1 97 ? -3.224 -4.387 18.472 1.00 66.00 97 ARG A N 1
ATOM 726 C CA . ARG A 1 97 ? -3.087 -4.678 19.910 1.00 66.00 97 ARG A CA 1
ATOM 727 C C . ARG A 1 97 ? -4.383 -4.450 20.691 1.00 66.00 97 ARG A C 1
ATOM 729 O O . ARG A 1 97 ? -4.592 -5.130 21.690 1.00 66.00 97 ARG A O 1
ATOM 736 N N . GLY A 1 98 ? -5.244 -3.537 20.238 1.00 55.78 98 GLY A N 1
ATOM 737 C CA . GLY A 1 98 ? -6.561 -3.300 20.835 1.00 55.78 98 GLY A CA 1
ATOM 738 C C . GLY A 1 98 ? -7.561 -4.436 20.598 1.00 55.78 98 GLY A C 1
ATOM 739 O O . GLY A 1 98 ? -8.389 -4.699 21.462 1.00 55.78 98 GLY A O 1
ATOM 740 N N . SER A 1 99 ? -7.455 -5.149 19.471 1.00 57.28 99 SER A N 1
ATOM 741 C CA . SER A 1 99 ? -8.365 -6.252 19.124 1.00 57.28 99 SER A CA 1
ATOM 742 C C . SER A 1 99 ? -7.952 -7.611 19.700 1.00 57.28 99 SER A C 1
ATOM 744 O O . SER A 1 99 ? -8.796 -8.491 19.808 1.00 57.28 99 SER A O 1
ATOM 746 N N . ALA A 1 100 ? -6.677 -7.803 20.054 1.00 56.84 100 ALA A N 1
ATOM 747 C CA . ALA A 1 100 ? -6.184 -9.048 20.658 1.00 56.84 100 ALA A CA 1
ATOM 748 C C . ALA A 1 100 ? -6.416 -9.131 22.182 1.00 56.84 100 ALA A C 1
ATOM 750 O O . ALA A 1 100 ? -6.196 -10.181 22.781 1.00 56.84 100 ALA A O 1
ATOM 751 N N . ALA A 1 101 ? -6.810 -8.019 22.811 1.00 46.31 101 ALA A N 1
ATOM 752 C CA . ALA A 1 101 ? -7.071 -7.911 24.247 1.00 46.31 101 ALA A CA 1
ATOM 753 C C . ALA A 1 101 ? -8.573 -7.947 24.607 1.00 46.31 101 ALA A C 1
ATOM 755 O O . ALA A 1 101 ? -8.912 -7.716 25.769 1.00 46.31 101 ALA A O 1
ATOM 756 N N . ALA A 1 102 ? -9.448 -8.200 23.627 1.00 39.91 102 ALA A N 1
ATOM 757 C CA . ALA A 1 102 ? -10.902 -8.282 23.778 1.00 39.91 102 ALA A CA 1
ATOM 758 C C . ALA A 1 102 ? -11.398 -9.733 23.727 1.00 39.91 102 ALA A C 1
ATOM 760 O O . ALA A 1 102 ? -10.827 -10.521 22.939 1.00 39.91 102 ALA A O 1
#

Mean predicted aligned error: 13.42 Å

Foldseek 3Di:
DDDDDDDDDPDPDPDDDPPVVVVVVVVVVPDPPDDPLADDPPDAAEAEAAPQDVVSVVSQVVSVVNPYHYDHQHPHVCSCPGPSNVVVVVVSVVVVVVVVVD

Radius of gyration: 19.7 Å; Cα contacts (8 Å, |Δi|>4): 87; chains: 1; bounding box: 46×51×36 Å

Organism: NCBI:txid2886935

Sequence (102 aa):
MAQQRMVFLPEVHPAGVPDAKAAARRRMQAPPREAPLEIVPGVPTLVLTGGWEPLYEEVAAFLKSTGAEHIGAGGNHRPQDSPEGREAIQAFLSGFRGSAAA